Protein AF-Q7X9L4-F1 (afdb_monomer)

Mean predicted aligned error: 16.64 Å

Structure (mmCIF, N/CA/C/O backbone):
data_AF-Q7X9L4-F1
#
_entry.id   AF-Q7X9L4-F1
#
loop_
_atom_site.group_PDB
_atom_site.id
_atom_site.type_symbol
_atom_site.label_atom_id
_atom_site.label_alt_id
_atom_site.label_comp_id
_atom_site.label_asym_id
_atom_site.label_entity_id
_atom_site.label_seq_id
_atom_site.pdbx_PDB_ins_code
_atom_site.Cartn_x
_atom_site.Cartn_y
_atom_site.Cartn_z
_atom_site.occupancy
_atom_site.B_iso_or_equiv
_atom_site.auth_seq_id
_atom_site.auth_comp_id
_atom_site.auth_asym_id
_atom_site.auth_atom_id
_atom_site.pdbx_PDB_model_num
ATOM 1 N N . GLY A 1 1 ? 64.324 55.371 -0.108 1.00 42.56 1 GLY A N 1
ATOM 2 C CA . GLY A 1 1 ? 63.628 54.391 -0.955 1.00 42.56 1 GLY A CA 1
ATOM 3 C C . GLY A 1 1 ? 62.417 55.038 -1.584 1.00 42.56 1 GLY A C 1
ATOM 4 O O . GLY A 1 1 ? 61.697 55.724 -0.878 1.00 42.56 1 GLY A O 1
ATOM 5 N N . LEU A 1 2 ? 62.205 54.822 -2.880 1.00 34.00 2 LEU A N 1
ATOM 6 C CA . LEU A 1 2 ? 60.898 54.942 -3.521 1.00 34.00 2 LEU A CA 1
ATOM 7 C C . LEU A 1 2 ? 60.744 53.736 -4.448 1.00 34.00 2 LEU A C 1
ATOM 9 O O . LEU A 1 2 ? 61.576 53.480 -5.314 1.00 34.00 2 LEU A O 1
ATOM 13 N N . VAL A 1 3 ? 59.715 52.954 -4.153 1.00 46.53 3 VAL A N 1
ATOM 14 C CA . VAL A 1 3 ? 59.370 51.675 -4.763 1.00 46.53 3 VAL A CA 1
ATOM 15 C C . VAL A 1 3 ? 58.788 51.941 -6.151 1.00 46.53 3 VAL A C 1
ATOM 17 O O . VAL A 1 3 ? 57.727 52.549 -6.263 1.00 46.53 3 VAL A O 1
ATOM 20 N N . THR A 1 4 ? 59.433 51.463 -7.215 1.00 44.03 4 THR A N 1
ATOM 21 C CA . THR A 1 4 ? 58.813 51.369 -8.544 1.00 44.03 4 THR A CA 1
ATOM 22 C C . THR A 1 4 ? 57.908 50.136 -8.577 1.00 44.03 4 THR A C 1
ATOM 24 O O . THR A 1 4 ? 58.274 49.064 -9.054 1.00 44.03 4 THR A O 1
ATOM 27 N N . ASN A 1 5 ? 56.709 50.266 -8.003 1.00 47.44 5 ASN A N 1
ATOM 28 C CA . ASN A 1 5 ? 55.699 49.216 -8.052 1.00 47.44 5 ASN A CA 1
ATOM 29 C C . ASN A 1 5 ? 55.001 49.243 -9.422 1.00 47.44 5 ASN A C 1
ATOM 31 O O . ASN A 1 5 ? 54.225 50.143 -9.741 1.00 47.44 5 ASN A O 1
ATOM 35 N N . LYS A 1 6 ? 55.319 48.252 -10.254 1.00 56.34 6 LYS A N 1
ATOM 36 C CA . LYS A 1 6 ? 54.669 47.998 -11.539 1.00 56.34 6 LYS A CA 1
ATOM 37 C C . LYS A 1 6 ? 53.317 47.323 -11.287 1.00 56.34 6 LYS A C 1
ATOM 39 O O . LYS A 1 6 ? 53.211 46.105 -11.380 1.00 56.34 6 LYS A O 1
ATOM 44 N N . GLN A 1 7 ? 52.283 48.103 -10.972 1.00 47.88 7 GLN A N 1
ATOM 45 C CA . GLN A 1 7 ? 50.920 47.590 -10.816 1.00 47.88 7 GLN A CA 1
ATOM 46 C C . GLN A 1 7 ? 50.172 47.693 -12.154 1.00 47.88 7 GLN A C 1
ATOM 48 O O . GLN A 1 7 ? 49.501 48.679 -12.452 1.00 47.88 7 GLN A O 1
ATOM 53 N N . SER A 1 8 ? 50.312 46.668 -12.995 1.00 44.44 8 SER A N 1
ATOM 54 C CA . SER A 1 8 ? 49.462 46.513 -14.177 1.00 44.44 8 SER A CA 1
ATOM 55 C C . SER A 1 8 ? 48.036 46.149 -13.741 1.00 44.44 8 SER A C 1
ATOM 57 O O . SER A 1 8 ? 47.807 45.073 -13.199 1.00 44.44 8 SER A O 1
ATOM 59 N N . SER A 1 9 ? 47.106 47.074 -13.988 1.00 48.47 9 SER A N 1
ATOM 60 C CA . SER A 1 9 ? 45.672 46.870 -14.243 1.00 48.47 9 SER A CA 1
ATOM 61 C C . SER A 1 9 ? 44.842 46.090 -13.202 1.00 48.47 9 SER A C 1
ATOM 63 O O . SER A 1 9 ? 44.600 44.893 -13.328 1.00 48.47 9 SER A O 1
ATOM 65 N N . MET A 1 10 ? 44.280 46.811 -12.220 1.00 48.00 10 MET A N 1
ATOM 66 C CA . MET A 1 10 ? 43.157 46.347 -11.382 1.00 48.00 10 MET A CA 1
ATOM 67 C C . MET A 1 10 ? 41.982 47.349 -11.372 1.00 48.00 10 MET A C 1
ATOM 69 O O . MET A 1 10 ? 41.357 47.577 -10.341 1.00 48.00 10 MET A O 1
ATOM 73 N N . GLU A 1 11 ? 41.650 47.957 -12.514 1.00 50.75 11 GLU A N 1
ATOM 74 C CA . GLU A 1 11 ? 40.414 48.759 -12.663 1.00 50.75 11 GLU A CA 1
ATOM 75 C C . GLU A 1 11 ? 39.406 48.156 -13.651 1.00 50.75 11 GLU A C 1
ATOM 77 O O . GLU A 1 11 ? 38.200 48.213 -13.408 1.00 50.75 11 GLU A O 1
ATOM 82 N N . ALA A 1 12 ? 39.877 47.463 -14.692 1.00 50.62 12 ALA A N 1
ATOM 83 C CA . ALA A 1 12 ? 39.030 46.680 -15.592 1.00 50.62 12 ALA A CA 1
ATOM 84 C C . ALA A 1 12 ? 38.283 45.492 -14.92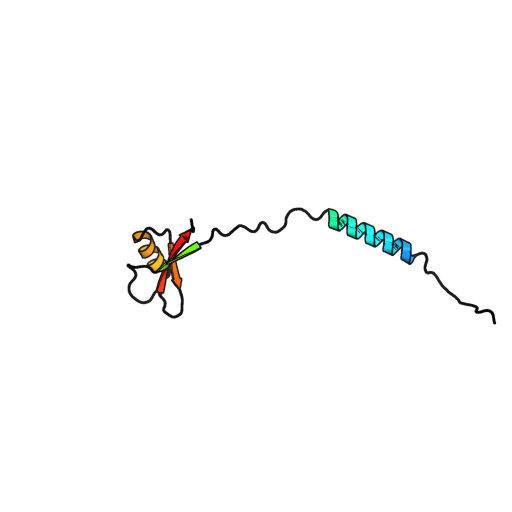8 1.00 50.62 12 ALA A C 1
ATOM 86 O O . ALA A 1 12 ? 37.108 45.301 -15.246 1.00 50.62 12 ALA A O 1
ATOM 87 N N . PRO A 1 13 ? 38.857 44.711 -13.979 1.00 55.78 13 PRO A N 1
ATOM 88 C CA . PRO A 1 13 ? 38.180 43.519 -13.465 1.00 55.78 13 PRO A CA 1
ATOM 89 C C . PRO A 1 13 ? 37.019 43.862 -12.525 1.00 55.78 13 PRO A C 1
ATOM 91 O O . PRO A 1 13 ? 36.029 43.145 -12.494 1.00 55.78 13 PRO A O 1
ATOM 94 N N . ARG A 1 14 ? 37.085 44.984 -11.795 1.00 59.75 14 ARG A N 1
ATOM 95 C CA . ARG A 1 14 ? 36.055 45.383 -10.814 1.00 59.75 14 ARG A CA 1
ATOM 96 C C . ARG A 1 14 ? 34.715 45.697 -11.476 1.00 59.75 14 ARG A C 1
ATOM 98 O O . ARG A 1 14 ? 33.666 45.321 -10.960 1.00 59.75 14 ARG A O 1
ATOM 105 N N . LYS A 1 15 ? 34.757 46.363 -12.634 1.00 60.53 15 LYS A N 1
ATOM 106 C CA . LYS A 1 15 ? 33.557 46.718 -13.403 1.00 60.53 15 LYS A CA 1
ATOM 107 C C . LYS A 1 15 ? 32.934 45.500 -14.077 1.00 60.53 15 LYS A C 1
ATOM 109 O O . LYS A 1 15 ? 31.716 45.375 -14.076 1.00 60.53 15 LYS A O 1
ATOM 114 N N . LEU A 1 16 ? 33.766 44.585 -14.575 1.00 68.88 16 LEU A N 1
ATOM 115 C CA . LEU A 1 16 ? 33.317 43.328 -15.175 1.00 68.88 16 LEU A CA 1
ATOM 116 C C . LEU A 1 16 ? 32.730 42.372 -14.130 1.00 68.88 16 LEU A C 1
ATOM 118 O O . LEU A 1 16 ? 31.682 41.786 -14.369 1.00 68.88 16 LEU A O 1
ATOM 122 N N . VAL A 1 17 ? 33.350 42.274 -12.950 1.00 75.25 17 VAL A N 1
ATOM 123 C CA . VAL A 1 17 ? 32.834 41.486 -11.819 1.00 75.25 17 VAL A CA 1
ATOM 124 C C . VAL A 1 17 ? 31.510 42.059 -11.318 1.00 75.25 17 VAL A C 1
ATOM 126 O O . VAL A 1 17 ? 30.566 41.304 -11.119 1.00 75.25 17 VAL A O 1
ATOM 129 N N . SER A 1 18 ? 31.407 43.384 -11.170 1.00 78.81 18 SER A N 1
ATOM 130 C CA . SER A 1 18 ? 30.160 44.046 -10.759 1.00 78.81 18 SER A CA 1
ATOM 131 C C . SER A 1 18 ? 29.032 43.839 -11.778 1.00 78.81 18 SER A C 1
ATOM 133 O O . SER A 1 18 ? 27.924 43.454 -11.410 1.00 78.81 18 SER A O 1
ATOM 135 N N . ALA A 1 19 ? 29.324 44.001 -13.073 1.00 82.19 19 ALA A N 1
ATOM 136 C CA . ALA A 1 19 ? 28.361 43.753 -14.143 1.00 82.19 19 ALA A CA 1
ATOM 137 C C . ALA A 1 19 ? 27.920 42.282 -14.198 1.00 82.19 19 ALA A C 1
ATOM 139 O O . ALA A 1 19 ? 26.730 42.009 -14.332 1.00 82.19 19 ALA A O 1
ATOM 140 N N . ALA A 1 20 ? 28.852 41.338 -14.036 1.00 82.81 20 ALA A N 1
ATOM 141 C CA . ALA A 1 20 ? 28.544 39.912 -13.980 1.00 82.81 20 ALA A CA 1
ATOM 142 C C . ALA A 1 20 ? 27.660 39.566 -12.772 1.00 82.81 20 ALA A C 1
ATOM 144 O O . ALA A 1 20 ? 26.697 38.818 -12.915 1.00 82.81 20 ALA A O 1
ATOM 145 N N . LEU A 1 21 ? 27.939 40.150 -11.602 1.00 81.38 21 LEU A N 1
ATOM 146 C CA . LEU A 1 21 ? 27.150 39.936 -10.390 1.00 81.38 21 LEU A CA 1
ATOM 147 C C . LEU A 1 21 ? 25.708 40.442 -10.555 1.00 81.38 21 LEU A C 1
ATOM 149 O O . LEU A 1 21 ? 24.765 39.747 -10.182 1.00 81.38 21 LEU A O 1
ATOM 153 N N . LEU A 1 22 ? 25.532 41.625 -11.154 1.00 83.38 22 LEU A N 1
ATOM 154 C CA . LEU A 1 22 ? 24.214 42.192 -11.454 1.00 83.38 22 LEU A CA 1
ATOM 155 C C . LEU A 1 22 ? 23.447 41.345 -12.478 1.00 83.38 22 LEU A C 1
ATOM 157 O O . LEU A 1 22 ? 22.251 41.122 -12.306 1.00 83.38 22 LEU A O 1
ATOM 161 N N . LEU A 1 23 ? 24.134 40.827 -13.502 1.00 80.94 23 LEU A N 1
ATOM 162 C CA . LEU A 1 23 ? 23.540 39.941 -14.504 1.00 80.94 23 LEU A CA 1
ATOM 163 C C . LEU A 1 23 ? 23.031 38.635 -13.870 1.00 80.94 23 LEU A C 1
ATOM 165 O O . LEU A 1 23 ? 21.920 38.199 -14.159 1.00 80.94 23 LEU A O 1
ATOM 169 N N . VAL A 1 24 ? 23.819 38.043 -12.965 1.00 80.06 24 VAL A N 1
ATOM 170 C CA . VAL A 1 24 ? 23.442 36.839 -12.206 1.00 80.06 24 VAL A CA 1
ATOM 171 C C . VAL A 1 24 ? 22.241 37.109 -11.296 1.00 80.06 24 VAL A C 1
ATOM 173 O O . VAL A 1 24 ? 21.331 36.285 -11.238 1.00 80.06 24 VAL A O 1
ATOM 176 N N . LEU A 1 25 ? 22.194 38.268 -10.628 1.00 78.75 25 LEU A N 1
ATOM 177 C CA . LEU A 1 25 ? 21.052 38.657 -9.794 1.00 78.75 25 LEU A CA 1
ATOM 178 C C . LEU A 1 25 ? 19.759 38.815 -10.612 1.00 78.75 25 LEU A C 1
ATOM 180 O O . LEU A 1 25 ? 18.703 38.358 -10.183 1.00 78.75 25 LEU A O 1
ATOM 184 N N . LEU A 1 26 ? 19.847 39.433 -11.795 1.00 76.44 26 LEU A N 1
ATOM 185 C CA . LEU A 1 26 ? 18.716 39.601 -12.714 1.00 76.44 26 LEU A CA 1
ATOM 186 C C . LEU A 1 26 ? 18.200 38.253 -13.236 1.00 76.44 26 LEU A C 1
ATOM 188 O O . LEU A 1 26 ? 16.993 38.035 -13.263 1.00 76.44 26 LEU A O 1
ATOM 192 N N . LEU A 1 27 ? 19.103 37.329 -13.581 1.00 71.00 27 LEU A N 1
ATOM 193 C CA . LEU A 1 27 ? 18.751 35.965 -13.991 1.00 71.00 27 LEU A CA 1
ATOM 194 C C . LEU A 1 27 ? 18.064 35.190 -12.854 1.00 71.00 27 LEU A C 1
ATOM 196 O O . LEU A 1 27 ? 17.065 34.510 -13.085 1.00 71.00 27 LEU A O 1
ATOM 200 N N . ALA A 1 28 ? 18.547 35.335 -11.617 1.00 67.75 28 ALA A N 1
ATOM 201 C CA . ALA A 1 28 ? 17.953 34.693 -10.445 1.00 67.75 28 ALA A CA 1
ATOM 202 C C . ALA A 1 28 ? 16.553 35.239 -10.103 1.00 67.75 28 ALA A C 1
ATOM 204 O O . ALA A 1 28 ? 15.711 34.491 -9.612 1.00 67.75 28 ALA A O 1
ATOM 205 N N . ALA A 1 29 ? 16.278 36.514 -10.397 1.00 63.50 29 ALA A N 1
ATOM 206 C CA . ALA A 1 29 ? 14.966 37.127 -10.177 1.00 63.50 29 ALA A CA 1
ATOM 207 C C . ALA A 1 29 ? 13.884 36.628 -11.156 1.00 63.50 29 ALA A C 1
ATOM 209 O O . ALA A 1 29 ? 12.698 36.747 -10.862 1.00 63.50 29 ALA A O 1
ATOM 210 N N . THR A 1 30 ? 14.281 36.048 -12.296 1.00 63.47 30 THR A N 1
ATOM 211 C CA . THR A 1 30 ? 13.372 35.451 -13.296 1.00 63.47 30 THR A CA 1
ATOM 212 C C . THR A 1 30 ? 13.091 33.963 -13.066 1.00 63.47 30 THR A C 1
ATOM 214 O O . THR A 1 30 ? 12.437 33.323 -13.883 1.00 63.47 30 THR A O 1
ATOM 217 N N . GLY A 1 31 ? 13.577 33.399 -11.954 1.00 60.25 31 GLY A N 1
ATOM 218 C CA . GLY A 1 31 ? 13.276 32.035 -11.534 1.00 60.25 31 GLY A CA 1
ATOM 219 C C . GLY A 1 31 ? 11.825 31.905 -11.084 1.00 60.25 31 GLY A C 1
ATOM 220 O O . GLY A 1 31 ? 11.528 32.044 -9.902 1.00 60.25 31 GLY A O 1
ATOM 221 N N . GLU A 1 32 ? 10.952 31.685 -12.064 1.00 59.25 32 GLU A N 1
ATOM 222 C CA . GLU A 1 32 ? 9.625 31.075 -12.015 1.00 59.25 32 GLU A CA 1
ATOM 223 C C . GLU A 1 32 ? 9.216 30.576 -10.617 1.00 59.25 32 GLU A C 1
ATOM 225 O O . GLU A 1 32 ? 9.841 29.682 -10.038 1.00 59.25 32 GLU A O 1
ATOM 230 N N . MET A 1 33 ? 8.088 31.083 -10.109 1.00 56.16 33 MET A N 1
ATOM 231 C CA . MET A 1 33 ? 7.312 30.485 -9.012 1.00 56.16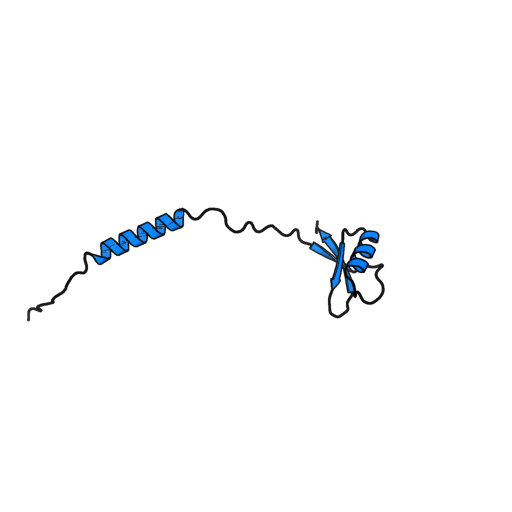 33 MET A CA 1
ATOM 232 C C . MET A 1 33 ? 6.692 29.147 -9.454 1.00 56.16 33 MET A C 1
ATOM 234 O O . MET A 1 33 ? 5.485 28.938 -9.413 1.00 56.16 33 MET A O 1
ATOM 238 N N . GLY A 1 34 ? 7.548 28.236 -9.897 1.00 57.62 34 GLY A N 1
ATOM 239 C CA . GLY A 1 34 ? 7.273 26.880 -10.331 1.00 57.62 34 GLY A CA 1
ATOM 240 C C . GLY A 1 34 ? 8.206 25.935 -9.592 1.00 57.62 34 GLY A C 1
ATOM 241 O O . GLY A 1 34 ? 8.872 25.100 -10.198 1.00 57.62 34 GLY A O 1
ATOM 242 N N . GLY A 1 35 ? 8.284 26.081 -8.266 1.00 59.81 35 GLY A N 1
ATOM 243 C CA . GLY A 1 35 ? 8.782 24.993 -7.432 1.00 59.81 35 GLY A CA 1
ATOM 244 C C . GLY A 1 35 ? 7.982 23.724 -7.747 1.00 59.81 35 GLY A C 1
ATOM 245 O O . GLY A 1 35 ? 6.816 23.837 -8.142 1.00 59.81 35 GLY A O 1
ATOM 246 N N . PRO A 1 36 ? 8.576 22.523 -7.616 1.00 56.34 36 PRO A N 1
ATOM 247 C CA . PRO A 1 36 ? 7.863 21.284 -7.882 1.00 56.34 36 PRO A CA 1
ATOM 248 C C . PRO A 1 36 ? 6.570 21.324 -7.081 1.00 56.34 36 PRO A C 1
ATOM 250 O O . PRO A 1 36 ? 6.604 21.399 -5.851 1.00 56.34 36 PRO A O 1
ATOM 253 N N . VAL A 1 37 ? 5.437 21.352 -7.789 1.00 56.84 37 VAL A N 1
ATOM 254 C CA . VAL A 1 37 ? 4.123 21.209 -7.180 1.00 56.84 37 VAL A CA 1
ATOM 255 C C . VAL A 1 37 ? 4.191 19.861 -6.493 1.00 56.84 37 VAL A C 1
ATOM 257 O O . VAL A 1 37 ? 4.128 18.816 -7.140 1.00 56.84 37 VAL A O 1
ATOM 260 N N . ALA A 1 38 ? 4.447 19.882 -5.188 1.00 60.22 38 ALA A N 1
ATOM 261 C CA . ALA A 1 38 ? 4.390 18.704 -4.363 1.00 60.22 38 ALA A CA 1
ATOM 262 C C . ALA A 1 38 ? 2.923 18.301 -4.401 1.00 60.22 38 ALA A C 1
ATOM 264 O O . ALA A 1 38 ? 2.101 18.831 -3.656 1.00 60.22 38 ALA A O 1
ATOM 265 N N . VAL A 1 39 ? 2.583 17.433 -5.356 1.00 57.66 39 VAL A N 1
ATOM 266 C CA . VAL A 1 39 ? 1.310 16.735 -5.388 1.00 57.66 39 VAL A CA 1
ATOM 267 C C . VAL A 1 39 ? 1.240 16.076 -4.026 1.00 57.66 39 VAL A C 1
ATOM 269 O O . VAL A 1 39 ? 1.992 15.143 -3.745 1.00 57.66 39 VAL A O 1
ATOM 272 N N . ALA A 1 40 ? 0.435 16.649 -3.136 1.00 60.69 40 ALA A N 1
ATOM 273 C CA . ALA A 1 40 ? 0.212 16.094 -1.823 1.00 60.69 40 ALA A CA 1
ATOM 274 C C . ALA A 1 40 ? -0.426 14.724 -2.0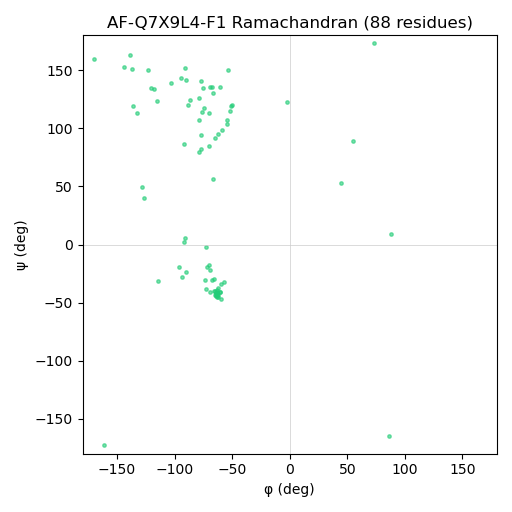65 1.00 60.69 40 ALA A C 1
ATOM 276 O O . ALA A 1 40 ? -1.624 14.636 -2.325 1.00 60.69 40 ALA A O 1
ATOM 277 N N . GLU A 1 41 ? 0.388 13.662 -2.080 1.00 62.25 41 GLU A N 1
ATOM 278 C CA . GLU A 1 41 ? -0.092 12.284 -2.106 1.00 62.25 41 GLU A CA 1
ATOM 279 C C . GLU A 1 41 ? -1.039 12.185 -0.915 1.00 62.25 41 GLU A C 1
ATOM 281 O O . GLU A 1 41 ? -0.615 12.277 0.242 1.00 62.25 41 GLU A O 1
ATOM 286 N N . ALA A 1 42 ? -2.340 12.119 -1.206 1.00 69.88 42 ALA A N 1
ATOM 287 C CA . ALA A 1 42 ? -3.361 12.022 -0.184 1.00 69.88 42 ALA A CA 1
ATOM 288 C C . ALA A 1 42 ? -2.959 10.878 0.745 1.00 69.88 42 ALA A C 1
ATOM 290 O O . ALA A 1 42 ? -2.786 9.746 0.284 1.00 69.88 42 ALA A O 1
ATOM 291 N N . ARG A 1 43 ? -2.746 11.190 2.032 1.00 83.44 43 ARG A N 1
ATOM 292 C CA . ARG A 1 43 ? -2.212 10.230 3.003 1.00 83.44 43 ARG A CA 1
ATOM 293 C C . ARG A 1 43 ? -3.035 8.945 2.915 1.00 83.44 43 ARG A C 1
ATOM 295 O O . ARG A 1 43 ? -4.255 8.968 3.079 1.00 83.44 43 ARG A O 1
ATOM 302 N N . LYS A 1 44 ? -2.375 7.832 2.592 1.00 88.19 44 LYS A N 1
ATOM 303 C CA . LYS A 1 44 ? -3.007 6.511 2.529 1.00 88.19 44 LYS A CA 1
ATOM 304 C C . LYS A 1 44 ? -2.934 5.881 3.915 1.00 88.19 44 LYS A C 1
ATOM 306 O O . LYS A 1 44 ? -1.846 5.680 4.447 1.00 88.19 44 LYS A O 1
ATOM 311 N N . CYS A 1 45 ? -4.094 5.575 4.477 1.00 92.25 45 CYS A N 1
ATOM 312 C CA . CYS A 1 45 ? -4.241 4.850 5.728 1.00 92.25 45 CYS A CA 1
ATOM 313 C C . CYS A 1 45 ? -4.321 3.351 5.437 1.00 92.25 45 CYS A C 1
ATOM 315 O O . CYS A 1 45 ? -4.936 2.935 4.452 1.00 92.25 45 CYS A O 1
ATOM 317 N N . GLU A 1 46 ? -3.696 2.550 6.297 1.00 93.75 46 GLU A N 1
ATOM 318 C CA . GLU A 1 46 ? -3.638 1.093 6.185 1.00 93.75 46 GLU A CA 1
ATOM 319 C C . GLU A 1 46 ? -4.323 0.456 7.401 1.00 93.75 46 GLU A C 1
ATOM 321 O O . GLU A 1 46 ? -4.045 0.848 8.533 1.00 93.75 46 GLU A O 1
ATOM 326 N N . SER A 1 47 ? -5.178 -0.544 7.189 1.00 94.12 47 SER A N 1
ATOM 327 C CA . SER A 1 47 ? -5.708 -1.411 8.249 1.00 94.12 47 SER A CA 1
ATOM 328 C C . SER A 1 47 ? -5.390 -2.867 7.934 1.00 94.12 47 SER A C 1
ATOM 330 O O . SER A 1 47 ? -5.294 -3.250 6.770 1.00 94.12 47 SER A O 1
ATOM 332 N N . LEU A 1 48 ? -5.217 -3.707 8.951 1.00 95.25 48 LEU A N 1
ATOM 333 C CA . LEU A 1 48 ? -5.096 -5.146 8.723 1.00 95.25 48 LEU A CA 1
ATOM 334 C C . LEU A 1 48 ? -6.444 -5.691 8.222 1.00 95.25 48 LEU A C 1
ATOM 336 O O . LEU A 1 48 ? -7.484 -5.330 8.766 1.00 95.25 48 LEU A O 1
ATOM 340 N N . SER A 1 49 ? -6.423 -6.546 7.200 1.00 96.12 49 SER A N 1
ATOM 341 C CA . SER A 1 49 ? -7.631 -7.248 6.749 1.00 96.12 49 SER A CA 1
ATOM 342 C C . SER A 1 49 ? -8.074 -8.277 7.792 1.00 96.12 49 SER A C 1
ATOM 344 O O . SER A 1 49 ? -7.251 -9.039 8.305 1.00 96.12 49 SER A O 1
ATOM 346 N N . HIS A 1 50 ? -9.377 -8.327 8.072 1.00 95.31 50 HIS A N 1
ATOM 347 C CA . HIS A 1 50 ? -9.969 -9.309 8.985 1.00 95.31 50 HIS A CA 1
ATOM 348 C C . HIS A 1 50 ? -10.408 -10.593 8.277 1.00 95.31 50 HIS A C 1
ATOM 350 O O . HIS A 1 50 ? -10.518 -11.639 8.914 1.00 95.31 50 HIS A O 1
ATOM 356 N N . ARG A 1 51 ? -10.679 -10.525 6.968 1.00 94.31 51 ARG A N 1
ATOM 357 C CA . ARG A 1 51 ? -11.171 -11.669 6.187 1.00 94.31 51 ARG A CA 1
ATOM 358 C C . ARG A 1 51 ? -10.056 -12.406 5.451 1.00 94.31 51 ARG A C 1
ATOM 360 O O . ARG A 1 51 ? -1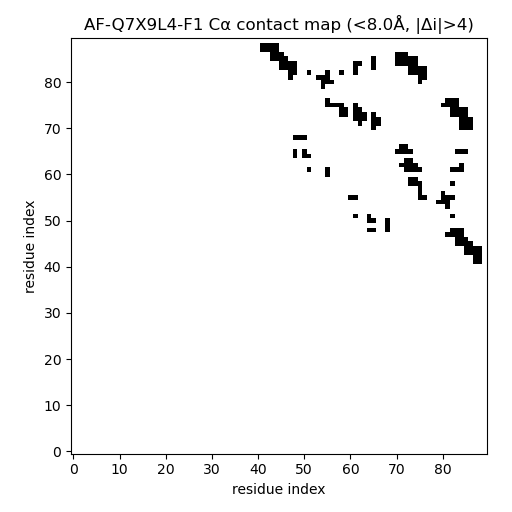0.252 -13.551 5.047 1.00 94.31 51 ARG A O 1
ATOM 367 N N . PHE A 1 52 ? -8.899 -11.777 5.250 1.00 94.00 52 PHE A N 1
ATOM 368 C CA . PHE A 1 52 ? -7.789 -12.393 4.534 1.00 94.00 52 PHE A CA 1
ATOM 369 C C . PHE A 1 52 ? -7.069 -13.418 5.415 1.00 94.00 52 PHE A C 1
ATOM 371 O O . PHE A 1 52 ? -6.414 -13.066 6.396 1.00 94.00 52 PHE A O 1
ATOM 378 N N . ALA A 1 53 ? -7.147 -14.690 5.026 1.00 91.12 53 ALA A N 1
ATOM 379 C CA . ALA A 1 53 ? -6.484 -15.792 5.711 1.00 91.12 53 ALA A CA 1
ATOM 380 C C . ALA A 1 53 ? -5.224 -16.254 4.960 1.00 91.12 53 ALA A C 1
ATOM 382 O O . ALA A 1 53 ? -5.220 -16.389 3.736 1.00 91.12 53 ALA A O 1
ATOM 383 N N . GLY A 1 54 ? -4.160 -16.549 5.713 1.00 90.81 54 GLY A N 1
ATOM 384 C CA . GLY A 1 54 ? -2.911 -17.100 5.183 1.00 90.81 54 GLY A CA 1
ATOM 385 C C . GLY A 1 54 ? -1.906 -16.058 4.677 1.00 90.81 54 GLY A C 1
ATOM 386 O O . GLY A 1 54 ? -1.976 -14.871 4.998 1.00 90.81 54 GLY A O 1
ATOM 387 N N . LEU A 1 55 ? -0.918 -16.531 3.909 1.00 94.25 55 LEU A N 1
ATOM 388 C CA . LEU A 1 55 ? 0.169 -15.703 3.381 1.00 94.25 55 LEU A CA 1
ATOM 389 C C . LEU A 1 55 ? -0.292 -14.895 2.161 1.00 94.25 55 LEU A C 1
ATOM 391 O O . LEU A 1 55 ? -0.743 -15.428 1.148 1.00 94.25 55 LEU A O 1
ATOM 395 N N . CYS A 1 56 ? -0.097 -13.587 2.225 1.00 95.94 56 CYS A N 1
ATOM 396 C CA . CYS A 1 56 ? -0.357 -12.647 1.148 1.00 95.94 56 CYS A CA 1
ATOM 397 C C . CYS A 1 56 ? 0.768 -12.715 0.110 1.00 95.94 56 CYS A C 1
ATOM 399 O O . CYS A 1 56 ? 1.812 -12.075 0.241 1.00 95.94 56 CYS A O 1
ATOM 401 N N . LEU A 1 57 ? 0.552 -13.525 -0.927 1.00 93.00 57 LEU A N 1
ATOM 402 C CA . LEU A 1 57 ? 1.489 -13.693 -2.045 1.00 93.00 57 LEU A CA 1
ATOM 403 C C . LEU A 1 57 ? 1.173 -12.774 -3.227 1.00 93.00 57 LEU A C 1
ATOM 405 O O . LEU A 1 57 ? 2.058 -12.420 -4.000 1.00 93.00 57 LEU A O 1
ATOM 409 N N . ARG A 1 58 ? -0.100 -12.398 -3.384 1.00 91.12 58 ARG A N 1
ATOM 410 C CA . ARG A 1 58 ? -0.593 -11.656 -4.545 1.00 91.12 58 ARG A CA 1
ATOM 411 C C . ARG A 1 58 ? -1.458 -10.490 -4.084 1.00 91.12 58 ARG A C 1
ATOM 413 O O . ARG A 1 58 ? -2.552 -10.699 -3.565 1.00 91.12 58 ARG A O 1
ATOM 420 N N . GLY A 1 59 ? -0.983 -9.265 -4.317 1.00 92.44 59 GLY A N 1
ATOM 421 C CA . GLY A 1 59 ? -1.666 -8.039 -3.884 1.00 92.44 59 GLY A CA 1
ATOM 422 C C . GLY A 1 59 ? -3.094 -7.908 -4.420 1.00 92.44 59 GLY A C 1
ATOM 423 O O . GLY A 1 59 ? -3.965 -7.436 -3.704 1.00 92.44 59 GLY A O 1
ATOM 424 N N . HIS A 1 60 ? -3.365 -8.420 -5.624 1.00 95.12 60 HIS A N 1
ATOM 425 C CA . HIS A 1 60 ? -4.711 -8.415 -6.210 1.00 95.12 60 HIS A CA 1
ATOM 426 C C . HIS A 1 60 ? -5.738 -9.192 -5.362 1.00 95.12 60 HIS A C 1
ATOM 428 O O . HIS A 1 60 ? -6.852 -8.710 -5.173 1.00 95.12 60 HIS A O 1
ATOM 434 N N . ASN A 1 61 ? -5.361 -10.354 -4.808 1.00 95.19 61 ASN A N 1
ATOM 435 C CA . ASN A 1 61 ? -6.258 -11.142 -3.956 1.00 95.19 61 ASN A CA 1
ATOM 436 C C . ASN A 1 61 ? -6.574 -10.368 -2.672 1.00 95.19 61 ASN A C 1
ATOM 438 O O . ASN A 1 61 ? -7.726 -10.282 -2.262 1.00 95.19 61 ASN A O 1
ATOM 442 N N . CYS A 1 62 ? -5.547 -9.755 -2.078 1.00 96.88 62 CYS A N 1
ATOM 443 C CA . CYS A 1 62 ? -5.699 -8.887 -0.914 1.00 96.88 62 CYS A CA 1
ATOM 444 C C . CYS A 1 62 ? -6.617 -7.694 -1.212 1.00 96.88 62 CYS A C 1
ATOM 446 O O . CYS A 1 62 ? -7.557 -7.450 -0.466 1.00 96.88 62 CYS A O 1
ATOM 448 N N . ALA A 1 63 ? -6.421 -7.005 -2.338 1.00 96.69 63 ALA A N 1
ATOM 449 C CA . ALA A 1 63 ? -7.275 -5.894 -2.745 1.00 96.69 63 ALA A CA 1
ATOM 450 C C . ALA A 1 63 ? -8.740 -6.318 -2.944 1.00 96.69 63 ALA A C 1
ATOM 452 O O . ALA A 1 63 ? -9.637 -5.599 -2.513 1.00 96.69 63 ALA A O 1
ATOM 453 N N . ASN A 1 64 ? -8.998 -7.486 -3.545 1.00 96.81 64 ASN A N 1
ATOM 454 C CA . ASN A 1 64 ? -10.359 -8.003 -3.700 1.00 96.81 64 ASN A CA 1
ATOM 455 C C . ASN A 1 64 ? -11.023 -8.299 -2.351 1.00 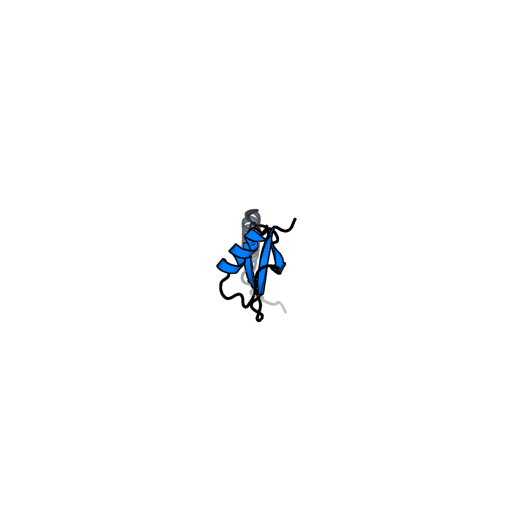96.81 64 ASN A C 1
ATOM 457 O O . ASN A 1 64 ? -12.168 -7.905 -2.153 1.00 96.81 64 ASN A O 1
ATOM 461 N N . VAL A 1 65 ? -10.309 -8.924 -1.410 1.00 96.81 65 VAL A N 1
ATOM 462 C CA . VAL A 1 65 ? -10.832 -9.149 -0.052 1.00 96.81 65 VAL A CA 1
ATOM 463 C C . VAL A 1 65 ? -11.098 -7.816 0.652 1.00 96.81 65 VAL A C 1
ATOM 465 O O . VAL A 1 65 ? -12.189 -7.608 1.174 1.00 96.81 65 VAL A O 1
ATOM 468 N N . CYS A 1 66 ? -10.173 -6.863 0.569 1.00 97.56 66 CYS A N 1
ATOM 469 C CA . CYS A 1 66 ? -10.338 -5.535 1.156 1.00 97.56 66 CYS A CA 1
ATOM 470 C C . CYS A 1 66 ? -11.546 -4.765 0.602 1.00 97.56 66 CYS A C 1
ATOM 472 O O . CYS A 1 66 ? -12.225 -4.077 1.361 1.00 97.56 66 CYS A O 1
ATOM 474 N N . ARG A 1 67 ? -11.890 -4.944 -0.680 1.00 96.81 67 ARG A N 1
ATOM 475 C CA . ARG A 1 67 ? -13.133 -4.399 -1.254 1.00 96.81 67 ARG A CA 1
ATOM 476 C C . ARG A 1 67 ? -14.384 -4.965 -0.590 1.00 96.81 67 ARG A C 1
ATOM 478 O O . ARG A 1 67 ? -15.323 -4.216 -0.349 1.00 96.81 67 ARG A O 1
ATOM 485 N N . THR A 1 68 ? -14.383 -6.248 -0.223 1.00 96.69 68 THR A N 1
ATOM 486 C CA . THR A 1 68 ? -15.486 -6.850 0.555 1.00 96.69 68 THR A CA 1
ATOM 487 C C . THR A 1 68 ? -15.541 -6.360 2.005 1.00 96.69 68 THR A C 1
ATOM 489 O O . THR A 1 68 ? -16.572 -6.486 2.658 1.00 96.69 68 THR A O 1
ATOM 492 N N . GLU A 1 69 ? -14.449 -5.780 2.509 1.00 96.25 69 GLU A N 1
ATOM 493 C CA . GLU A 1 69 ? -14.363 -5.147 3.831 1.00 96.25 69 GLU A CA 1
ATOM 494 C C . GLU A 1 69 ? -14.682 -3.641 3.795 1.00 96.25 69 GLU A C 1
ATOM 496 O O . GLU A 1 69 ? -14.625 -2.981 4.828 1.00 96.25 69 GLU A O 1
ATOM 501 N N . GLY A 1 70 ? -15.035 -3.088 2.628 1.00 94.88 70 GLY A N 1
ATOM 502 C CA . GLY A 1 70 ? -15.376 -1.671 2.467 1.00 94.88 70 GLY A CA 1
ATOM 503 C C . GLY A 1 70 ? -14.184 -0.754 2.178 1.00 94.88 70 GLY A C 1
ATOM 504 O O . GLY A 1 70 ? -14.341 0.466 2.157 1.00 94.88 70 GLY A O 1
ATOM 505 N N . PHE A 1 71 ? -13.000 -1.310 1.919 1.00 96.00 71 PHE A N 1
ATOM 506 C CA . PHE A 1 71 ? -11.820 -0.539 1.536 1.00 96.00 71 PHE A CA 1
ATOM 507 C C . PHE A 1 71 ? -11.674 -0.464 0.010 1.00 96.00 71 PHE A C 1
ATOM 509 O O . PHE A 1 71 ? -11.905 -1.451 -0.687 1.00 96.00 71 PHE A O 1
ATOM 516 N N . PRO A 1 72 ? -11.215 0.667 -0.549 1.00 95.00 72 PRO A N 1
ATOM 517 C CA . PRO A 1 72 ? -11.051 0.806 -1.997 1.00 95.00 72 PRO A CA 1
ATOM 518 C C . PRO A 1 72 ? -9.917 -0.065 -2.571 1.00 95.00 72 PRO A C 1
ATOM 520 O O . PRO A 1 72 ? -9.920 -0.386 -3.764 1.00 95.00 72 PRO A O 1
ATOM 523 N N . GLY A 1 73 ? -8.954 -0.482 -1.743 1.00 95.12 73 GLY A N 1
ATOM 524 C CA . GLY A 1 73 ? -7.851 -1.342 -2.166 1.00 95.12 73 GLY A CA 1
ATOM 525 C C . GLY A 1 73 ? -7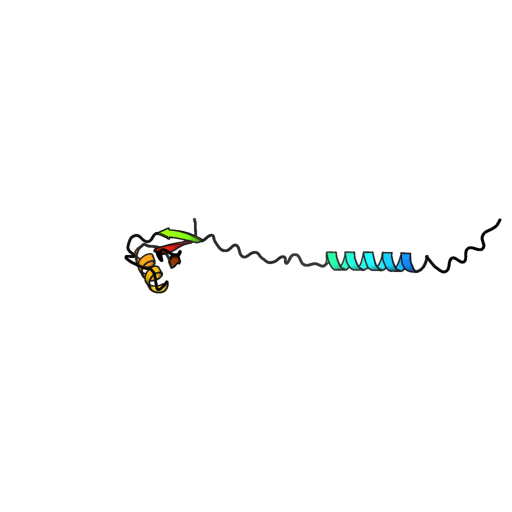.145 -2.047 -1.013 1.00 95.12 73 GLY A C 1
ATOM 526 O O . GLY A 1 73 ? -7.572 -1.981 0.138 1.00 95.12 73 GLY A O 1
ATOM 527 N N . GLY A 1 74 ? -6.045 -2.724 -1.332 1.00 95.81 74 GLY A N 1
ATOM 528 C CA . GLY A 1 74 ? -5.203 -3.405 -0.355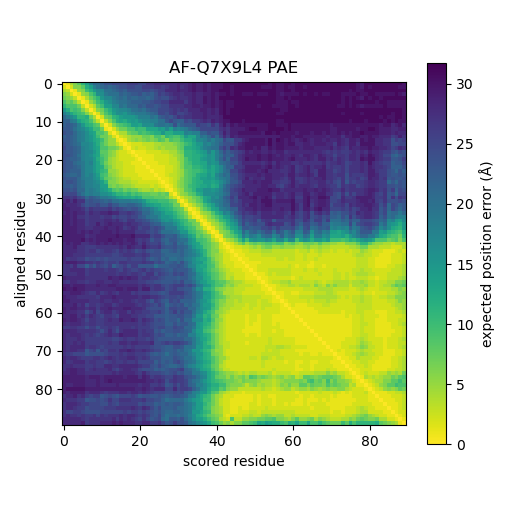 1.00 95.81 74 GLY A CA 1
ATOM 529 C C . GLY A 1 74 ? -3.891 -3.890 -0.963 1.00 95.81 74 GLY A C 1
ATOM 530 O O . GLY A 1 74 ? -3.768 -4.026 -2.182 1.00 95.81 74 GLY A O 1
ATOM 531 N N . LYS A 1 75 ? -2.893 -4.141 -0.114 1.00 95.56 75 LYS A N 1
ATOM 532 C CA . LYS A 1 75 ? -1.577 -4.646 -0.517 1.00 95.56 75 LYS A CA 1
ATOM 533 C C . LYS A 1 75 ? -0.990 -5.611 0.509 1.00 95.56 75 LYS A C 1
ATOM 535 O O . LYS A 1 75 ? -1.254 -5.522 1.706 1.00 95.56 75 LYS A O 1
ATOM 540 N N . CYS A 1 76 ? -0.149 -6.518 0.024 1.00 95.81 76 CYS A N 1
ATOM 541 C CA . CYS A 1 76 ? 0.648 -7.388 0.881 1.00 95.81 76 CYS A CA 1
ATOM 542 C C . CYS A 1 76 ? 1.815 -6.597 1.480 1.00 95.81 76 CYS A C 1
ATOM 544 O O . CYS A 1 76 ? 2.497 -5.872 0.751 1.00 95.81 76 CYS A O 1
ATOM 546 N N . ARG A 1 77 ? 2.074 -6.744 2.782 1.00 92.75 77 ARG A N 1
ATOM 547 C CA . ARG A 1 77 ? 3.176 -6.044 3.454 1.00 92.75 77 ARG A CA 1
ATOM 548 C C . ARG A 1 77 ? 3.957 -6.931 4.421 1.00 92.75 77 ARG A C 1
ATOM 550 O O . ARG A 1 77 ? 3.407 -7.839 5.046 1.00 92.75 77 ARG A O 1
ATOM 557 N N . GLY A 1 78 ? 5.236 -6.584 4.570 1.00 85.75 78 GLY A N 1
ATOM 558 C CA . GLY A 1 78 ? 6.155 -7.142 5.561 1.00 85.75 78 GLY A CA 1
ATOM 559 C C . GLY A 1 78 ? 6.631 -8.569 5.275 1.00 85.75 78 GLY A C 1
ATOM 560 O O . GLY A 1 78 ? 6.151 -9.248 4.367 1.00 85.75 78 GLY A O 1
ATOM 561 N N . ALA A 1 79 ? 7.571 -9.033 6.102 1.00 84.88 79 ALA A N 1
ATOM 562 C CA . ALA A 1 79 ? 8.090 -10.403 6.059 1.00 84.88 79 ALA A CA 1
ATOM 563 C C . ALA A 1 79 ? 7.020 -11.447 6.422 1.00 84.88 79 ALA A C 1
ATOM 565 O O . ALA A 1 79 ? 7.016 -12.550 5.886 1.00 84.88 79 ALA A O 1
ATOM 566 N N . SER A 1 80 ? 6.057 -11.067 7.267 1.00 85.12 80 SER A N 1
ATOM 567 C CA . SER A 1 80 ? 4.907 -11.893 7.645 1.00 85.12 80 SER A CA 1
ATOM 568 C C . SER A 1 80 ? 3.858 -12.037 6.536 1.00 85.12 80 SER A C 1
ATOM 570 O O . SER A 1 80 ? 2.871 -12.740 6.741 1.00 85.12 80 SER A O 1
ATOM 572 N N . ARG A 1 81 ? 4.061 -11.383 5.377 1.00 93.44 81 ARG A N 1
ATOM 573 C CA . ARG A 1 81 ? 3.175 -11.412 4.204 1.00 93.44 81 ARG A CA 1
ATOM 574 C C . ARG A 1 81 ? 1.708 -11.256 4.609 1.00 93.44 81 ARG A C 1
ATOM 576 O O . ARG A 1 81 ? 0.878 -12.080 4.251 1.00 93.44 81 ARG A O 1
ATOM 583 N N . ARG A 1 82 ? 1.372 -10.223 5.382 1.00 95.38 82 ARG A N 1
ATOM 584 C CA . ARG A 1 82 ? -0.024 -9.958 5.771 1.00 95.38 82 ARG A CA 1
ATOM 585 C C . ARG A 1 82 ? -0.698 -9.028 4.769 1.00 95.38 82 ARG A C 1
ATOM 587 O O . ARG A 1 82 ? -0.030 -8.223 4.118 1.00 95.38 82 ARG A O 1
ATOM 594 N N . CYS A 1 83 ? -2.013 -9.156 4.639 1.00 97.25 83 CYS A N 1
ATOM 595 C CA . CYS A 1 83 ? -2.824 -8.271 3.811 1.00 97.25 83 CYS A CA 1
ATOM 596 C C . CYS A 1 83 ? -3.237 -7.030 4.609 1.00 97.25 83 CYS A C 1
ATOM 598 O O . CYS A 1 83 ? -3.838 -7.151 5.678 1.00 97.25 83 CYS A O 1
ATOM 600 N N . PHE A 1 84 ? -2.920 -5.851 4.078 1.00 96.56 84 PHE A N 1
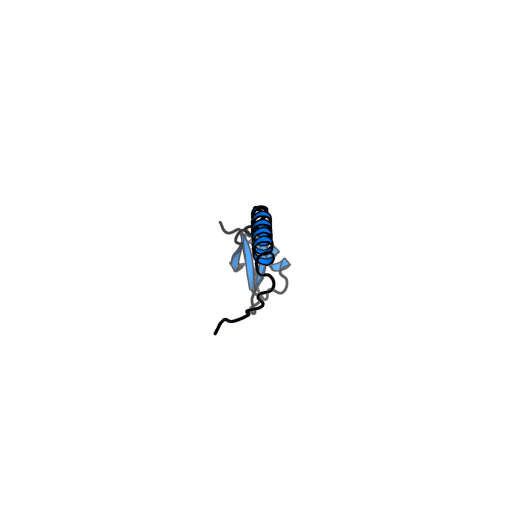ATOM 601 C CA . PHE A 1 84 ? -3.353 -4.569 4.620 1.00 96.56 84 PHE A CA 1
ATOM 602 C C . PHE A 1 84 ? -4.272 -3.871 3.623 1.00 96.56 84 PHE A C 1
ATOM 604 O O . PHE A 1 84 ? -3.883 -3.623 2.479 1.00 96.56 84 PHE A O 1
ATOM 611 N N . CYS A 1 85 ? -5.478 -3.544 4.063 1.00 96.94 85 CYS A N 1
ATOM 612 C CA . CYS A 1 85 ? -6.437 -2.758 3.314 1.00 96.94 85 CYS A CA 1
ATOM 613 C C . CYS A 1 85 ? -6.058 -1.283 3.352 1.00 96.94 85 CYS A C 1
ATOM 615 O O . CYS A 1 85 ? -5.576 -0.780 4.361 1.00 96.94 85 CYS A O 1
ATOM 617 N N . THR A 1 86 ? -6.238 -0.593 2.231 1.00 95.19 86 THR A N 1
ATOM 618 C CA . THR A 1 86 ? -5.796 0.790 2.049 1.00 95.19 86 THR A CA 1
ATOM 619 C C . THR A 1 86 ? -6.978 1.681 1.726 1.00 95.19 86 THR A C 1
ATOM 621 O O . THR A 1 86 ? -7.770 1.349 0.845 1.00 95.19 86 THR A O 1
ATOM 624 N N . THR A 1 87 ? -7.051 2.839 2.371 1.00 94.00 87 THR A N 1
ATOM 625 C CA . THR A 1 87 ? -8.014 3.904 2.070 1.00 94.00 87 THR A CA 1
ATOM 626 C C . THR A 1 87 ? -7.326 5.263 2.132 1.00 94.00 87 THR A C 1
ATOM 628 O O . THR A 1 87 ? -6.241 5.388 2.699 1.00 94.00 87 THR A O 1
ATOM 631 N N . HIS A 1 88 ? -7.943 6.299 1.570 1.00 91.12 88 HIS A N 1
ATOM 632 C CA . HIS A 1 88 ? -7.542 7.665 1.891 1.00 91.12 88 HIS A CA 1
ATOM 633 C C . HIS A 1 88 ? -7.874 7.940 3.357 1.00 91.12 88 HIS A C 1
ATOM 635 O O . HIS A 1 88 ? -8.982 7.632 3.810 1.00 91.12 88 HIS A O 1
ATOM 641 N N . CYS A 1 89 ? -6.900 8.463 4.100 1.00 86.62 89 CYS A N 1
ATOM 642 C CA . CYS A 1 89 ? -7.143 8.967 5.441 1.00 86.62 89 CYS A CA 1
ATOM 643 C C . CYS A 1 89 ? -8.163 10.106 5.353 1.00 86.62 89 CYS A C 1
ATOM 645 O O . CYS A 1 89 ? -8.063 10.951 4.460 1.00 86.62 89 CYS A O 1
ATOM 647 N N . ARG A 1 90 ? -9.141 10.094 6.255 1.00 77.44 90 ARG A N 1
ATOM 648 C CA . ARG A 1 90 ? -9.997 11.251 6.508 1.00 77.44 90 ARG A CA 1
ATOM 649 C C . ARG A 1 90 ? -9.368 12.151 7.557 1.00 77.44 90 ARG A C 1
ATOM 651 O O . ARG A 1 90 ? -8.554 11.622 8.349 1.00 77.44 90 ARG A O 1
#

Nearest PDB structures (foldseek):
  7c2p-assembly4_D  TM=1.007E+00  e=2.188E-07  Elaeis guineensis
  7c31-assembly1_A  TM=9.989E-01  e=5.680E-07  Vitis vinifera
  7c31-assembly1_B  TM=9.781E-01  e=1.287E-06  Vitis vinifera
  6mry-assembly1_A  TM=9.583E-01  e=3.882E-05  Nicotiana occidentalis
  4uj0-assembly2_B  TM=9.511E-01  e=6.695E-05  Solanum lycopersicum

Organism: Triticum aestivum (NCBI:txid4565)

Foldseek 3Di:
DDDPDPDPDDPVVVVVVVVVVVVVVVVVVPPDPPDPPPPPPQDKDKDFQPPDDDAQPDQVVLQVSLVVVVANGWGQDDPSRTIIGIHRDD

Radius of gyration: 32.34 Å; Cα contacts (8 Å, |Δi|>4): 103; chains: 1; bounding box: 79×72×25 Å

Secondary structure (DSSP, 8-state):
----------SHHHHHHHHHHHHHHHHHHT--S--------PPEEEEE-SS--S----HHHHHHHHHHTT-SEEEEETTTTEEEEEEE--

InterPro domains:
  IPR003614 Knottins-like [PF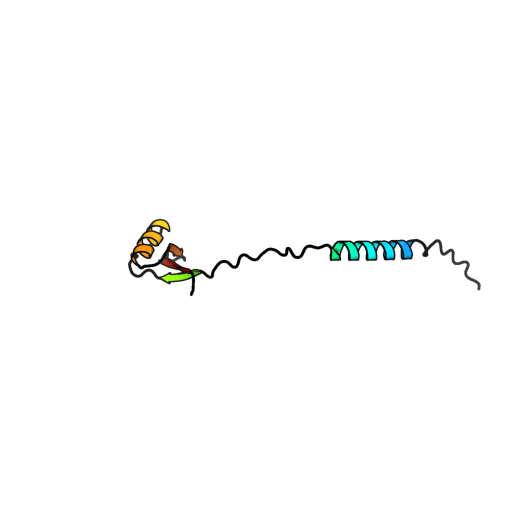00304] (43-89)
  IPR003614 Knottins-like [SM00505] (44-89)
  IPR003614 Knottins-like [cd00107] (54-86)
  IPR008176 Defensin, plant [PR00288] (44-59)
  IPR008176 Defensin, plant [PR00288] (60-73)
  IPR008176 Defensin, plant [PS00940] (43-66)
  IPR036574 Knottin, scorpion toxin-like superfamily [G3DSA:3.30.30.10] (43-89)
  IPR036574 Knottin, scorpion toxin-like superfamily [SSF57095] (43-89)

pLDDT: mean 78.55, std 18.32, range [34.0, 97.56]

Solvent-accessible surface area (backbone atoms only — not comparable to full-atom values): 5582 Å² total; per-residue (Å²): 141,82,84,88,76,85,78,82,81,83,65,70,59,59,58,53,51,50,51,52,53,52,51,52,53,55,57,59,72,66,62,64,98,67,66,82,78,74,74,75,73,71,58,72,37,74,43,77,48,88,82,68,78,74,75,38,83,49,40,67,62,34,18,55,50,18,44,77,73,75,26,89,25,30,36,49,45,73,94,80,18,38,38,29,21,32,38,73,58,129

Sequence (90 aa):
GLVTNKQSSMEAPRKLVSAALLLVLLLAATGEMGGPVAVAEARKCESLSHRFAGLCLRGHNCANVCRTEGFPGGKCRGASRRCFCTTHCR